Protein AF-A0A0D2BF36-F1 (afdb_monomer)

InterPro domains:
  IPR008672 Spindle assembly checkpoint component Mad1 [PF05557] (4-96)
  IPR008672 Spindle assembly checkpoint component Mad1 [PTHR23168] (3-141)

Structure (mmCIF, N/CA/C/O backbone):
data_AF-A0A0D2BF36-F1
#
_entry.id   AF-A0A0D2BF36-F1
#
loop_
_atom_site.group_PDB
_atom_site.id
_atom_site.type_symbol
_atom_site.label_atom_id
_atom_site.label_alt_id
_atom_site.label_comp_id
_atom_site.label_asym_id
_atom_site.label_entity_id
_atom_site.label_seq_id
_atom_site.pdbx_PDB_ins_code
_atom_site.Cartn_x
_atom_site.Cartn_y
_atom_site.Cartn_z
_atom_site.occupancy
_atom_site.B_iso_or_equiv
_atom_site.auth_seq_id
_atom_site.auth_comp_id
_atom_site.auth_asym_id
_atom_site.auth_atom_id
_atom_site.pdbx_PDB_model_num
ATOM 1 N N . MET A 1 1 ? -5.883 12.492 29.646 1.00 50.09 1 MET A N 1
ATOM 2 C CA . MET A 1 1 ? -6.387 13.210 30.842 1.00 50.09 1 MET A CA 1
ATOM 3 C C . MET A 1 1 ? -7.922 13.259 30.886 1.00 50.09 1 MET A C 1
ATOM 5 O O . MET A 1 1 ? -8.469 14.150 31.506 1.00 50.09 1 MET A O 1
ATOM 9 N N . THR A 1 2 ? -8.632 12.312 30.264 1.00 70.38 2 THR A N 1
ATOM 10 C CA . THR A 1 2 ? -10.109 12.291 30.208 1.00 70.38 2 THR A CA 1
ATOM 11 C C . THR A 1 2 ? -10.687 11.193 31.100 1.00 70.38 2 THR A C 1
ATOM 13 O O . THR A 1 2 ? -11.604 11.446 31.866 1.00 70.38 2 THR A O 1
ATOM 16 N N . THR A 1 3 ? -10.057 10.016 31.117 1.00 77.50 3 THR A N 1
ATOM 17 C CA . THR A 1 3 ? -10.445 8.860 31.948 1.00 77.50 3 THR A CA 1
ATOM 18 C C . THR A 1 3 ? -10.387 9.124 33.454 1.00 77.50 3 THR A C 1
ATOM 20 O O . THR A 1 3 ? -11.226 8.658 34.212 1.00 77.50 3 THR A O 1
ATOM 23 N N . LEU A 1 4 ? -9.400 9.895 33.916 1.00 83.25 4 LEU A N 1
ATOM 24 C CA . LEU A 1 4 ? -9.267 10.224 35.340 1.00 83.25 4 LEU A CA 1
ATOM 25 C C . LEU A 1 4 ? -10.364 11.199 35.803 1.00 83.25 4 LEU A C 1
ATOM 27 O O . LEU A 1 4 ? -10.751 11.202 36.967 1.00 83.25 4 LEU A O 1
ATOM 31 N N . GLN A 1 5 ? -10.845 12.042 34.890 1.00 79.19 5 GLN A N 1
ATOM 32 C CA . GLN A 1 5 ? -11.881 13.028 35.169 1.00 79.19 5 GLN A CA 1
ATOM 33 C C . GLN A 1 5 ? -13.258 12.354 35.211 1.00 79.19 5 GLN A C 1
ATOM 35 O O . GLN A 1 5 ? -13.992 12.552 36.175 1.00 79.19 5 GLN A O 1
ATOM 40 N N . THR A 1 6 ? -13.531 11.444 34.268 1.00 78.06 6 THR A N 1
ATOM 41 C CA . THR A 1 6 ? -14.755 10.625 34.259 1.00 78.06 6 THR A CA 1
ATOM 42 C C . THR A 1 6 ? -14.866 9.737 35.501 1.00 78.06 6 THR A C 1
ATOM 44 O O . THR A 1 6 ? -15.913 9.699 36.132 1.00 78.06 6 THR A O 1
ATOM 47 N N . LEU A 1 7 ? -13.770 9.103 35.941 1.00 80.25 7 LEU A N 1
ATOM 48 C CA . LEU A 1 7 ? -13.765 8.268 37.155 1.00 80.25 7 LEU A CA 1
ATOM 49 C C . LEU A 1 7 ? -14.008 9.061 38.451 1.00 80.25 7 LEU A C 1
ATOM 51 O O . LEU A 1 7 ? -14.540 8.522 39.422 1.00 80.25 7 LEU A O 1
ATOM 55 N N . LYS A 1 8 ? -13.592 10.334 38.504 1.00 82.69 8 LYS A N 1
ATOM 56 C CA . LYS A 1 8 ? -13.865 11.212 39.654 1.00 82.69 8 LYS A CA 1
ATOM 57 C C . LYS A 1 8 ? -15.331 11.638 39.698 1.00 82.69 8 LYS A C 1
ATOM 59 O O . LYS A 1 8 ? -15.906 11.664 40.781 1.00 82.69 8 LYS A O 1
ATOM 64 N N . GLU A 1 9 ? -15.922 11.934 38.543 1.00 79.25 9 GLU A N 1
ATOM 65 C CA . GLU A 1 9 ? -17.347 12.263 38.418 1.00 79.25 9 GLU A CA 1
ATOM 66 C C . GLU A 1 9 ? -18.241 11.062 38.759 1.00 79.25 9 GLU A C 1
ATOM 68 O O . GLU A 1 9 ? -19.204 11.206 39.509 1.00 79.25 9 GLU A O 1
ATOM 73 N N . GLU A 1 10 ? -17.883 9.860 38.300 1.00 75.44 10 GLU A N 1
ATOM 74 C CA . GLU A 1 10 ? -18.601 8.624 38.636 1.00 75.44 10 GLU A CA 1
ATOM 75 C C . GLU A 1 10 ? -18.530 8.299 40.133 1.00 75.44 10 GLU A C 1
ATOM 77 O O . GLU A 1 10 ? -19.558 8.018 40.746 1.00 75.44 10 GLU A O 1
ATOM 82 N N . ASN A 1 11 ? -17.349 8.403 40.758 1.00 82.38 11 ASN A N 1
ATOM 83 C CA . ASN A 1 11 ? -17.215 8.218 42.208 1.00 82.38 11 ASN A CA 1
ATOM 84 C C . ASN A 1 11 ? -18.041 9.236 43.005 1.00 82.38 11 ASN A C 1
ATOM 86 O O . ASN A 1 11 ? -18.634 8.873 44.018 1.00 82.38 11 ASN A O 1
ATOM 90 N N . ALA A 1 12 ? -18.104 10.492 42.554 1.00 78.00 12 ALA A N 1
ATOM 91 C CA . ALA A 1 12 ? -18.938 11.507 43.190 1.00 78.00 12 ALA A CA 1
ATOM 92 C C . ALA A 1 12 ? -20.434 11.151 43.094 1.00 78.00 12 ALA A C 1
ATOM 94 O O . ALA A 1 12 ? -21.151 11.262 44.086 1.00 78.00 12 ALA A O 1
ATOM 95 N N . GLY A 1 13 ? -20.890 10.652 41.938 1.00 72.00 13 GLY A N 1
ATOM 96 C CA . GLY A 1 13 ? -22.268 10.184 41.753 1.00 72.00 13 GLY A CA 1
ATOM 97 C C . GLY A 1 13 ? -22.619 8.944 42.586 1.00 72.00 13 GLY A C 1
ATOM 98 O O . GLY A 1 13 ? -23.713 8.875 43.141 1.00 72.00 13 GLY A O 1
ATOM 99 N N . LEU A 1 14 ? -21.694 7.986 42.724 1.00 76.25 14 LEU A N 1
ATOM 100 C CA . LEU A 1 14 ? -21.884 6.786 43.555 1.00 76.25 14 LEU A CA 1
ATOM 101 C C . LEU A 1 14 ? -21.909 7.110 45.057 1.00 76.25 14 LEU A C 1
ATOM 103 O O . LEU A 1 14 ? -22.683 6.515 45.804 1.00 76.25 14 LEU A O 1
ATOM 107 N N . LEU A 1 15 ? -21.090 8.065 45.509 1.00 77.88 15 LEU A N 1
ATOM 108 C CA . LEU A 1 15 ? -21.105 8.524 46.901 1.00 77.88 15 LEU A CA 1
ATOM 109 C C . LEU A 1 15 ? -22.409 9.252 47.250 1.00 77.88 15 LEU A C 1
ATOM 111 O O . LEU A 1 15 ? -22.945 9.018 48.330 1.00 77.88 15 LEU A O 1
ATOM 115 N N . ALA A 1 16 ? -22.951 10.061 46.334 1.00 72.19 16 ALA A N 1
ATOM 116 C CA . ALA A 1 16 ? -24.253 10.709 46.515 1.00 72.19 16 ALA A CA 1
ATOM 117 C C . ALA A 1 16 ? -25.399 9.686 46.664 1.00 72.19 16 ALA A C 1
ATOM 119 O O . ALA A 1 16 ? -26.268 9.861 47.512 1.00 72.19 16 ALA A O 1
ATOM 120 N N . GLN A 1 17 ? -25.353 8.563 45.930 1.00 68.25 17 GLN A N 1
ATOM 121 C CA . GLN A 1 17 ? -26.325 7.465 46.077 1.00 68.25 17 GLN A CA 1
ATOM 122 C C . GLN A 1 17 ? -26.259 6.772 47.446 1.00 68.25 17 GLN A C 1
ATOM 124 O O . GLN A 1 17 ? -27.294 6.407 47.992 1.00 68.25 17 GLN A O 1
ATOM 129 N N . LEU A 1 18 ? -25.059 6.563 48.001 1.00 72.69 18 LEU A N 1
ATOM 130 C CA . LEU A 1 18 ? -24.887 5.933 49.319 1.00 72.69 18 LEU A CA 1
ATOM 131 C C . LEU A 1 18 ? -25.325 6.839 50.476 1.00 72.69 18 LEU A C 1
ATOM 133 O O . LEU A 1 18 ? -25.673 6.340 51.544 1.00 72.69 18 LEU A O 1
ATOM 137 N N . LEU A 1 19 ? -25.267 8.155 50.266 1.00 77.38 19 LEU A N 1
ATOM 138 C CA . LEU A 1 19 ? -25.631 9.174 51.249 1.00 77.38 19 LEU A CA 1
ATOM 139 C C . LEU A 1 19 ? -27.110 9.592 51.164 1.00 77.38 19 LEU A C 1
ATOM 141 O O . LEU A 1 19 ? -27.537 10.401 51.982 1.00 77.38 19 LEU A O 1
ATOM 145 N N . ASP A 1 20 ? -27.878 9.041 50.212 1.00 61.66 20 ASP A N 1
ATOM 146 C CA . ASP A 1 20 ? -29.300 9.340 49.940 1.00 61.66 20 ASP A CA 1
ATOM 147 C C . ASP A 1 20 ? -29.595 10.837 49.675 1.00 61.66 20 ASP A C 1
ATOM 149 O O . ASP A 1 20 ? -30.748 11.272 49.628 1.00 61.66 20 ASP A O 1
ATOM 153 N N . GLU A 1 21 ? -28.547 11.642 49.460 1.00 61.38 21 GLU A N 1
ATOM 154 C CA . GLU A 1 21 ? -28.660 13.040 49.064 1.00 61.38 21 GLU A CA 1
ATOM 155 C C . GLU A 1 21 ? -28.866 13.123 47.548 1.00 61.38 21 GLU A C 1
ATOM 157 O O . GLU A 1 21 ? -27.968 12.886 46.742 1.00 61.38 21 GLU A O 1
ATOM 162 N N . ASP A 1 22 ? -30.087 13.499 47.177 1.00 58.31 22 ASP A N 1
ATOM 163 C CA . ASP A 1 22 ? -30.456 14.006 45.857 1.00 58.31 22 ASP A CA 1
ATOM 164 C C . ASP A 1 22 ? -30.272 13.012 44.687 1.00 58.31 22 ASP A C 1
ATOM 166 O O . ASP A 1 22 ? -29.538 13.222 43.715 1.00 58.31 22 ASP A O 1
ATOM 170 N N . LEU A 1 23 ? -31.074 11.940 44.716 1.00 57.84 23 LEU A N 1
ATOM 171 C CA . LEU A 1 23 ? -31.290 11.004 43.595 1.00 57.84 23 LEU A CA 1
ATOM 172 C C . LEU A 1 23 ? -31.730 11.692 42.282 1.00 57.84 23 LEU A C 1
ATOM 174 O O . LEU A 1 23 ? -31.717 11.068 41.220 1.00 57.84 23 LEU A O 1
ATOM 178 N N . HIS A 1 24 ? -32.111 12.971 42.333 1.00 57.00 24 HIS A N 1
ATOM 179 C CA . HIS A 1 24 ? -32.565 13.765 41.193 1.00 57.00 24 HIS A CA 1
ATOM 180 C C . HIS A 1 24 ? -31.434 14.226 40.253 1.00 57.00 24 HIS A C 1
ATOM 182 O O . HIS A 1 24 ? -31.712 14.562 39.100 1.00 57.00 24 HIS A O 1
ATOM 188 N N . GLY A 1 25 ? -30.170 14.221 40.700 1.00 58.12 25 GLY A N 1
ATOM 189 C CA . GLY A 1 25 ? -29.015 14.671 39.905 1.00 58.12 25 GLY A CA 1
ATOM 190 C C . GLY A 1 25 ? -28.239 13.565 39.177 1.00 58.12 25 GLY A C 1
ATOM 191 O O . GLY A 1 25 ? -27.409 13.859 38.311 1.00 58.12 25 GLY A O 1
ATOM 192 N N . VAL A 1 26 ? -28.489 12.293 39.501 1.00 60.75 26 VAL A N 1
ATOM 193 C CA . VAL A 1 26 ? -27.690 11.167 38.999 1.00 60.75 26 VAL A CA 1
ATOM 194 C C . VAL A 1 26 ? -28.303 10.592 37.719 1.00 60.75 26 VAL A C 1
ATOM 196 O O . VAL A 1 26 ? -29.454 10.165 37.685 1.00 60.75 26 VAL A O 1
ATOM 199 N N . LYS A 1 27 ? -27.529 10.586 36.626 1.00 64.69 27 LYS A N 1
ATOM 200 C CA . LYS A 1 27 ? -27.957 10.033 35.333 1.00 64.69 27 LYS A CA 1
ATOM 201 C C . LYS A 1 27 ? -27.840 8.511 35.361 1.00 64.69 27 LYS A C 1
ATOM 203 O O . LYS A 1 27 ? -26.737 7.975 35.325 1.00 64.69 27 LYS A O 1
ATOM 208 N N . PHE A 1 28 ? -28.976 7.824 35.386 1.00 65.44 28 PHE A N 1
ATOM 209 C CA . PHE A 1 28 ? -29.025 6.366 35.340 1.00 65.44 28 PHE A CA 1
ATOM 210 C C . PHE A 1 28 ? -29.188 5.867 33.905 1.00 65.44 28 PHE A C 1
ATOM 212 O O . PHE A 1 28 ? -30.080 6.305 33.178 1.00 65.44 28 PHE A O 1
ATOM 219 N N . ALA A 1 29 ? -28.347 4.913 33.516 1.00 66.88 29 ALA A N 1
ATOM 220 C CA . ALA A 1 29 ? -28.571 4.091 32.337 1.00 66.88 29 ALA A CA 1
ATOM 221 C C . ALA A 1 29 ? -29.155 2.743 32.794 1.00 66.88 29 ALA A C 1
ATOM 223 O O . ALA A 1 29 ? -28.591 2.118 33.696 1.00 66.88 29 ALA A O 1
ATOM 224 N N . PRO A 1 30 ? -30.268 2.267 32.209 1.00 75.81 30 PRO A N 1
ATOM 225 C CA . PRO A 1 30 ? -30.787 0.938 32.509 1.00 75.81 30 PRO A CA 1
ATOM 226 C C . PRO A 1 30 ? -29.731 -0.138 32.229 1.00 75.81 30 PRO A C 1
ATOM 228 O O . PRO A 1 30 ? -29.088 -0.113 31.179 1.00 75.81 30 PRO A O 1
ATOM 231 N N . VAL A 1 31 ? -29.587 -1.118 33.125 1.00 75.00 31 VAL A N 1
ATOM 232 C CA . VAL A 1 31 ? -28.594 -2.206 32.992 1.00 75.00 31 VAL A CA 1
ATOM 233 C C . VAL A 1 31 ? -28.731 -2.937 31.651 1.00 75.00 31 VAL A C 1
ATOM 235 O O . VAL A 1 31 ? -27.731 -3.239 31.008 1.00 75.00 31 VAL A O 1
ATOM 238 N N . SER A 1 32 ? -29.962 -3.103 31.158 1.00 71.88 32 SER A N 1
ATOM 239 C CA . SER A 1 32 ? -30.241 -3.682 29.839 1.00 71.88 32 SER A CA 1
ATOM 240 C C . SER A 1 32 ? -29.615 -2.902 28.679 1.00 71.88 32 SER A C 1
ATOM 242 O O . SER A 1 32 ? -29.141 -3.512 27.726 1.00 71.88 32 SER A O 1
ATOM 244 N N . THR A 1 33 ? -29.570 -1.568 28.754 1.00 77.19 33 THR A N 1
ATOM 245 C CA . THR A 1 33 ? -28.926 -0.735 27.724 1.00 77.19 33 THR A CA 1
ATOM 246 C C . THR A 1 33 ? -27.409 -0.860 27.775 1.00 77.19 33 THR A C 1
ATOM 248 O O . THR A 1 33 ? -26.766 -0.930 26.734 1.00 77.19 33 THR A O 1
ATOM 251 N N . VAL A 1 34 ? -26.832 -0.968 28.974 1.00 82.88 34 VAL A N 1
ATOM 252 C CA . VAL A 1 34 ? -25.389 -1.168 29.153 1.00 82.88 34 VAL A CA 1
ATOM 253 C C . VAL A 1 34 ? -24.963 -2.545 28.641 1.00 82.88 34 VAL A C 1
ATOM 255 O O . VAL A 1 34 ? -23.936 -2.664 27.978 1.00 82.88 34 VAL A O 1
ATOM 258 N N . ASP A 1 35 ? -25.751 -3.582 28.908 1.00 79.25 35 ASP A N 1
ATOM 259 C CA . ASP A 1 35 ? -25.448 -4.937 28.450 1.00 79.25 35 ASP A CA 1
ATOM 260 C C . ASP A 1 35 ? -25.654 -5.105 26.940 1.00 79.25 35 ASP A C 1
ATOM 262 O O . ASP A 1 35 ? -24.833 -5.760 26.296 1.00 79.25 35 ASP A O 1
ATOM 266 N N . ALA A 1 36 ? -26.660 -4.445 26.354 1.00 80.88 36 ALA A N 1
ATOM 267 C CA . ALA A 1 36 ? -26.815 -4.357 24.901 1.00 80.88 36 ALA A CA 1
ATOM 268 C C . ALA A 1 36 ? -25.601 -3.674 24.247 1.00 80.88 36 ALA A C 1
ATOM 270 O O . ALA A 1 36 ? -25.009 -4.225 23.326 1.00 80.88 36 ALA A O 1
ATOM 271 N N . LEU A 1 37 ? -25.145 -2.540 24.792 1.00 85.94 37 LEU A N 1
ATOM 272 C CA . LEU A 1 37 ? -23.959 -1.838 24.287 1.00 85.94 37 LEU A CA 1
ATOM 273 C C . LEU A 1 37 ? -22.678 -2.676 24.408 1.00 85.94 37 LEU A C 1
ATOM 275 O O . LEU A 1 37 ? -21.832 -2.643 23.518 1.00 85.94 37 LEU A O 1
ATOM 279 N N . LYS A 1 38 ? -22.514 -3.450 25.487 1.00 87.19 38 LYS A N 1
ATOM 280 C CA . LYS A 1 38 ? -21.382 -4.383 25.628 1.00 87.19 38 LYS A CA 1
ATOM 281 C C . LYS A 1 38 ? -21.427 -5.508 24.593 1.00 87.19 38 LYS A C 1
ATOM 283 O O . LYS A 1 38 ? -20.367 -5.955 24.158 1.00 87.19 38 LYS A O 1
ATOM 288 N N . LEU A 1 39 ? -22.619 -5.995 24.244 1.00 89.31 39 LEU A N 1
ATOM 289 C CA . LEU A 1 39 ? -22.794 -6.997 23.194 1.00 89.31 39 LEU A CA 1
ATOM 290 C C . LEU A 1 39 ? -22.421 -6.404 21.830 1.00 89.31 39 LEU A C 1
ATOM 292 O O . LEU A 1 39 ? -21.584 -6.972 21.135 1.00 89.31 39 LEU A O 1
ATOM 296 N N . ASP A 1 40 ? -22.939 -5.213 21.522 1.00 89.06 40 ASP A N 1
ATOM 297 C CA . ASP A 1 40 ? -22.631 -4.493 20.286 1.00 89.06 40 ASP A CA 1
ATOM 298 C C . ASP A 1 40 ? -21.127 -4.223 20.153 1.00 89.06 40 ASP A C 1
ATOM 300 O O . ASP A 1 40 ? -20.555 -4.398 19.079 1.00 89.06 40 ASP A O 1
ATOM 304 N N . LEU A 1 41 ? -20.447 -3.849 21.245 1.00 90.75 41 LEU A N 1
ATOM 305 C CA . LEU A 1 41 ? -18.993 -3.666 21.242 1.00 90.75 41 LEU A CA 1
ATOM 306 C C . LEU A 1 41 ? -18.250 -4.958 20.891 1.00 90.75 41 LEU A C 1
ATOM 308 O O . LEU A 1 41 ? -17.348 -4.923 20.056 1.00 90.75 41 LEU A O 1
ATOM 312 N N . LYS A 1 42 ? -18.646 -6.098 21.466 1.00 91.50 42 LYS A N 1
ATOM 313 C CA . LYS A 1 42 ? -18.042 -7.401 21.143 1.00 91.50 42 LYS A CA 1
ATOM 314 C C . LYS A 1 42 ? -18.286 -7.804 19.689 1.00 91.50 42 LYS A C 1
ATOM 316 O O . LYS A 1 42 ? -17.377 -8.316 19.035 1.00 91.50 42 LYS A O 1
ATOM 321 N N . ASP A 1 43 ? -19.480 -7.544 19.167 1.00 91.00 43 ASP A N 1
ATOM 322 C CA . ASP A 1 43 ? -19.804 -7.812 17.765 1.00 91.00 43 ASP A CA 1
ATOM 323 C C . ASP A 1 43 ? -18.972 -6.925 16.830 1.00 91.00 43 ASP A C 1
ATOM 325 O O . ASP A 1 43 ? -18.422 -7.403 15.833 1.00 91.00 43 ASP A O 1
ATOM 329 N N . MET A 1 44 ? -18.796 -5.648 17.179 1.00 91.06 44 MET A N 1
ATOM 330 C CA . MET A 1 44 ? -17.930 -4.734 16.432 1.00 91.06 44 MET A CA 1
ATOM 331 C C . MET A 1 44 ? -16.464 -5.174 16.473 1.00 91.06 44 MET A C 1
ATOM 333 O O . MET A 1 44 ? -15.808 -5.172 15.431 1.00 91.06 44 MET A O 1
ATOM 337 N N . GLU A 1 45 ? -15.953 -5.607 17.627 1.00 91.69 45 GLU A N 1
ATOM 338 C CA . GLU A 1 45 ? -14.601 -6.165 17.760 1.00 91.69 45 GLU A CA 1
ATOM 339 C C . GLU A 1 45 ? -14.407 -7.403 16.872 1.00 91.69 45 GLU A C 1
ATOM 341 O O . GLU A 1 45 ? -13.402 -7.514 16.164 1.00 91.69 45 GLU A O 1
ATOM 346 N N . MET A 1 46 ? -15.394 -8.303 16.830 1.00 91.19 46 MET A N 1
ATOM 347 C CA . MET A 1 46 ? -15.363 -9.485 15.967 1.00 91.19 46 MET A CA 1
ATOM 348 C C . MET A 1 46 ? -15.345 -9.111 14.477 1.00 91.19 46 MET A C 1
ATOM 350 O O . MET A 1 46 ? -14.550 -9.662 13.709 1.00 91.19 46 MET A O 1
ATOM 354 N N . ILE A 1 47 ? -16.168 -8.142 14.063 1.00 91.31 47 ILE A N 1
ATOM 355 C CA . ILE A 1 47 ? -16.198 -7.643 12.679 1.00 91.31 47 ILE A CA 1
ATOM 356 C C . ILE A 1 47 ? -14.863 -6.987 12.306 1.00 91.31 47 ILE A C 1
ATOM 358 O O . ILE A 1 47 ? -14.374 -7.166 11.185 1.00 91.31 47 ILE A O 1
ATOM 362 N N . VAL A 1 48 ? -14.255 -6.225 13.220 1.00 91.31 48 VAL A N 1
ATOM 363 C CA . VAL A 1 48 ? -12.933 -5.620 13.004 1.00 91.31 48 VAL A CA 1
ATOM 364 C C . VAL A 1 48 ? -11.879 -6.709 12.815 1.00 91.31 48 VAL A C 1
ATOM 366 O O . VAL A 1 48 ? -11.165 -6.681 11.811 1.00 91.31 48 VAL A O 1
ATOM 369 N N . ALA A 1 49 ? -11.845 -7.718 13.687 1.00 90.62 49 ALA A N 1
ATOM 370 C CA . ALA A 1 49 ? -10.906 -8.832 13.578 1.00 90.62 49 ALA A CA 1
ATOM 371 C C . ALA A 1 49 ? -11.066 -9.611 12.257 1.00 90.62 49 ALA A C 1
ATOM 373 O O . ALA A 1 49 ? -10.079 -9.990 11.615 1.00 90.62 49 ALA A O 1
ATOM 374 N N . GLU A 1 50 ? -12.303 -9.823 11.794 1.00 89.00 50 GLU A N 1
ATOM 375 C CA . GLU A 1 50 ? -12.565 -10.455 10.499 1.00 89.00 50 GLU A CA 1
ATOM 376 C C . GLU A 1 50 ? -12.047 -9.599 9.331 1.00 89.00 50 GLU A C 1
ATOM 378 O O . GLU A 1 50 ? -11.364 -10.106 8.427 1.00 89.00 50 GLU A O 1
ATOM 383 N N . LYS A 1 51 ? -12.330 -8.291 9.355 1.00 89.19 51 LYS A N 1
ATOM 384 C CA . LYS A 1 51 ? -11.870 -7.350 8.325 1.00 89.19 51 LYS A CA 1
ATOM 385 C C . LYS A 1 51 ? -10.349 -7.274 8.272 1.00 89.19 51 LYS A C 1
ATOM 387 O O . LYS A 1 51 ? -9.788 -7.321 7.176 1.00 89.19 51 LYS A O 1
ATOM 392 N N . GLU A 1 52 ? -9.675 -7.228 9.415 1.00 87.25 52 GLU A N 1
ATOM 393 C CA . GLU A 1 52 ? -8.213 -7.247 9.492 1.00 87.25 52 GLU A CA 1
ATOM 394 C C . GLU A 1 52 ? -7.628 -8.551 8.945 1.00 87.25 52 GLU A C 1
ATOM 396 O O . GLU A 1 52 ? -6.689 -8.528 8.143 1.00 87.25 52 GLU A O 1
ATOM 401 N N . LYS A 1 53 ? -8.226 -9.699 9.282 1.00 89.50 53 LYS A N 1
ATOM 402 C CA . LYS A 1 53 ? -7.813 -11.003 8.747 1.00 89.50 53 LYS A CA 1
ATOM 403 C C . LYS A 1 53 ? -7.938 -11.060 7.225 1.00 89.50 53 LYS A C 1
ATOM 405 O O . LYS A 1 53 ? -7.024 -11.541 6.548 1.00 89.50 53 LYS A O 1
ATOM 410 N N . ARG A 1 54 ? -9.048 -10.564 6.667 1.00 82.56 54 ARG A N 1
ATOM 411 C CA . ARG A 1 54 ? -9.246 -10.478 5.212 1.00 82.56 54 ARG A CA 1
ATOM 412 C C . ARG A 1 54 ? -8.243 -9.521 4.570 1.00 82.56 54 ARG A C 1
ATOM 414 O O . ARG A 1 54 ? -7.681 -9.853 3.528 1.00 82.56 54 ARG A O 1
ATOM 421 N N . MET A 1 55 ? -7.993 -8.377 5.199 1.00 82.19 55 MET A N 1
ATOM 422 C CA . MET A 1 55 ? -7.034 -7.380 4.728 1.00 82.19 55 MET A CA 1
ATOM 423 C C . MET A 1 55 ? -5.611 -7.946 4.684 1.00 82.19 55 MET A C 1
ATOM 425 O O . MET A 1 55 ? -4.926 -7.788 3.675 1.00 82.19 55 MET A O 1
ATOM 429 N N . ARG A 1 56 ? -5.181 -8.673 5.723 1.00 81.12 56 ARG A N 1
ATOM 430 C CA . ARG A 1 56 ? -3.868 -9.333 5.758 1.00 81.12 56 ARG A CA 1
ATOM 431 C C . ARG A 1 56 ? -3.700 -10.339 4.622 1.00 81.12 56 ARG A C 1
ATOM 433 O O . ARG A 1 56 ? -2.726 -10.261 3.883 1.00 81.12 56 ARG A O 1
ATOM 440 N N . ARG A 1 57 ? -4.682 -11.221 4.424 1.00 85.06 57 ARG A N 1
ATOM 441 C CA . ARG A 1 57 ? -4.655 -12.208 3.330 1.00 85.06 57 ARG A CA 1
ATOM 442 C C . ARG A 1 57 ? -4.602 -11.549 1.958 1.00 85.06 57 ARG A C 1
ATOM 444 O O . ARG A 1 57 ? -3.866 -11.994 1.087 1.00 85.06 57 ARG A O 1
ATOM 451 N N . GLN A 1 58 ? -5.379 -10.485 1.753 1.00 80.88 58 GLN A N 1
ATOM 452 C CA . GLN A 1 58 ? -5.322 -9.738 0.500 1.00 80.88 58 GLN A CA 1
ATOM 453 C C . GLN A 1 58 ? -3.926 -9.158 0.277 1.00 80.88 58 GLN A C 1
ATOM 455 O O . GLN A 1 58 ? -3.392 -9.322 -0.813 1.00 80.88 58 GLN A O 1
ATOM 460 N N . ARG A 1 59 ? -3.306 -8.555 1.297 1.00 80.06 59 ARG A N 1
ATOM 461 C CA . ARG A 1 59 ? -1.931 -8.042 1.194 1.00 80.06 59 ARG A CA 1
ATOM 462 C C . ARG A 1 59 ? -0.936 -9.132 0.810 1.00 80.06 59 ARG A C 1
ATOM 464 O O . ARG A 1 59 ? -0.158 -8.919 -0.107 1.00 80.06 59 ARG A O 1
ATOM 471 N N . GLU A 1 60 ? -0.999 -10.298 1.448 1.00 80.69 60 GLU A N 1
ATOM 472 C CA . GLU A 1 60 ? -0.127 -11.438 1.125 1.00 80.69 60 GLU A CA 1
ATOM 473 C C . GLU A 1 60 ? -0.274 -11.862 -0.347 1.00 80.69 60 GLU A C 1
ATOM 475 O O . GLU A 1 60 ? 0.719 -11.937 -1.070 1.00 80.69 60 GLU A O 1
ATOM 480 N N . ILE A 1 61 ? -1.513 -12.030 -0.826 1.00 83.31 61 ILE A N 1
ATOM 481 C CA . ILE A 1 61 ? -1.798 -12.385 -2.227 1.00 83.31 61 ILE A CA 1
ATOM 482 C C . ILE A 1 61 ? -1.287 -11.305 -3.188 1.00 83.31 61 ILE A C 1
ATOM 484 O O . ILE A 1 61 ? -0.725 -11.619 -4.236 1.00 83.31 61 ILE A O 1
ATOM 488 N N . TRP A 1 62 ? -1.489 -10.029 -2.859 1.00 75.00 62 TRP A N 1
ATOM 489 C CA . TRP A 1 62 ? -1.040 -8.920 -3.698 1.00 75.00 62 TRP A CA 1
ATOM 490 C C . TRP A 1 62 ? 0.484 -8.829 -3.762 1.00 75.00 62 TRP A C 1
ATOM 492 O O . TRP A 1 62 ? 1.017 -8.618 -4.847 1.00 75.00 62 TRP A O 1
ATOM 5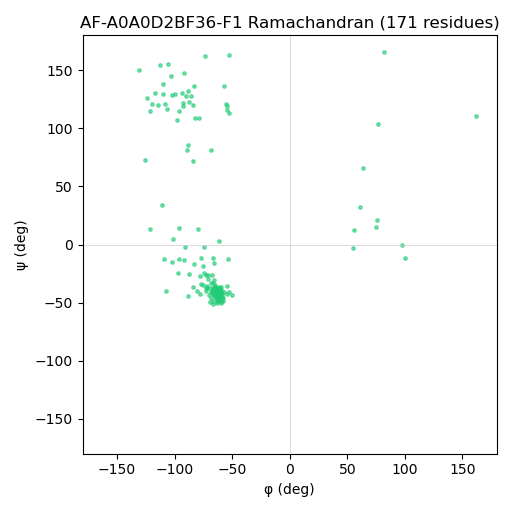02 N N . THR A 1 63 ? 1.185 -9.042 -2.650 1.00 75.75 63 THR A N 1
ATOM 503 C CA . THR A 1 63 ? 2.652 -9.074 -2.620 1.00 75.75 63 THR A CA 1
ATOM 504 C C . THR A 1 63 ? 3.201 -10.226 -3.460 1.00 75.75 63 THR A C 1
ATOM 506 O O . THR A 1 63 ? 4.126 -10.013 -4.242 1.00 75.75 63 THR A O 1
ATOM 509 N N . GLN A 1 64 ? 2.595 -11.414 -3.376 1.00 78.19 64 GLN A N 1
ATOM 510 C CA . GLN A 1 64 ? 2.977 -12.558 -4.208 1.00 78.19 64 GLN A CA 1
ATOM 511 C C . GLN A 1 64 ? 2.751 -12.274 -5.702 1.00 78.19 64 GLN A C 1
ATOM 513 O O . GLN A 1 64 ? 3.663 -12.431 -6.508 1.00 78.19 64 GLN A O 1
ATOM 518 N N . LYS A 1 65 ? 1.574 -11.754 -6.074 1.00 81.81 65 LYS A N 1
ATOM 519 C CA . LYS A 1 65 ? 1.272 -11.398 -7.472 1.00 81.81 65 LYS A CA 1
ATOM 520 C C . LYS A 1 65 ? 2.147 -10.267 -8.008 1.00 81.81 65 LYS A C 1
ATOM 522 O O . LYS A 1 65 ? 2.488 -10.255 -9.186 1.00 81.81 65 LYS A O 1
ATOM 527 N N . ALA A 1 66 ? 2.505 -9.299 -7.166 1.00 74.25 66 ALA A N 1
ATOM 528 C CA . ALA A 1 66 ? 3.415 -8.226 -7.546 1.00 74.25 66 ALA A CA 1
ATOM 529 C C . ALA A 1 66 ? 4.841 -8.747 -7.774 1.00 74.25 66 ALA A C 1
ATOM 531 O O . ALA A 1 66 ? 5.534 -8.230 -8.648 1.00 74.25 66 ALA A O 1
ATOM 532 N N . ALA A 1 67 ? 5.279 -9.769 -7.029 1.00 75.69 67 ALA A N 1
ATOM 533 C CA . ALA A 1 67 ? 6.548 -10.445 -7.288 1.00 75.69 67 ALA A CA 1
ATOM 534 C C . ALA A 1 67 ? 6.535 -11.136 -8.660 1.00 75.69 67 ALA A C 1
ATOM 536 O O . ALA A 1 67 ? 7.381 -10.817 -9.487 1.00 75.69 67 ALA A O 1
ATOM 537 N N . GLU A 1 68 ? 5.505 -11.934 -8.954 1.00 78.12 68 GLU A N 1
ATOM 538 C CA . GLU A 1 68 ? 5.339 -12.574 -10.270 1.00 78.12 68 GLU A CA 1
ATOM 539 C C . GLU A 1 68 ? 5.309 -11.545 -11.413 1.00 78.12 68 GLU A C 1
ATOM 541 O O . GLU A 1 68 ? 5.932 -11.728 -12.455 1.00 78.12 68 GLU A O 1
ATOM 546 N N . PHE A 1 69 ? 4.626 -10.413 -11.217 1.00 79.31 69 PHE A N 1
ATOM 547 C CA . PHE A 1 69 ? 4.584 -9.345 -12.215 1.00 79.31 69 PHE A CA 1
ATOM 548 C C . PHE A 1 69 ? 5.956 -8.697 -12.452 1.00 79.31 69 PHE A C 1
ATOM 550 O O . PHE A 1 69 ? 6.280 -8.362 -13.593 1.00 79.31 69 PHE A O 1
ATOM 557 N N . ARG A 1 70 ? 6.776 -8.533 -11.404 1.00 78.12 70 ARG A N 1
ATOM 558 C CA . ARG A 1 70 ? 8.154 -8.036 -11.552 1.00 78.12 70 ARG A CA 1
ATOM 559 C C . ARG A 1 70 ? 9.004 -8.998 -12.375 1.00 78.12 70 ARG A C 1
ATOM 561 O O . ARG A 1 70 ? 9.707 -8.534 -13.269 1.00 78.12 70 ARG A O 1
ATOM 568 N N . ASP A 1 71 ? 8.880 -10.299 -12.134 1.00 77.94 71 ASP A N 1
ATOM 569 C CA . ASP A 1 71 ? 9.635 -11.322 -12.864 1.00 77.94 71 ASP A CA 1
ATOM 570 C C . ASP A 1 71 ? 9.219 -11.380 -14.342 1.00 77.94 71 ASP A C 1
ATOM 572 O O . ASP A 1 71 ? 10.061 -11.484 -15.235 1.00 77.94 71 ASP A O 1
ATOM 576 N N . VAL A 1 72 ? 7.925 -11.205 -14.629 1.00 81.62 72 VAL A N 1
ATOM 577 C CA . VAL A 1 72 ? 7.418 -11.119 -16.007 1.00 81.62 72 VAL A CA 1
ATOM 578 C C . VAL A 1 72 ? 7.930 -9.866 -16.720 1.00 81.62 72 VAL A C 1
ATOM 580 O O . VAL A 1 72 ? 8.345 -9.960 -17.873 1.00 81.62 72 VAL A O 1
ATOM 583 N N . ILE A 1 73 ? 7.943 -8.694 -16.073 1.00 79.56 73 ILE A N 1
ATOM 584 C CA . ILE A 1 73 ? 8.512 -7.476 -16.683 1.00 79.56 73 ILE A CA 1
ATOM 585 C C . ILE A 1 73 ? 10.003 -7.671 -16.964 1.00 79.56 73 ILE A C 1
ATOM 587 O O . ILE A 1 73 ? 10.463 -7.329 -18.054 1.00 79.56 73 ILE A O 1
ATOM 591 N N . ALA A 1 74 ? 10.741 -8.247 -16.017 1.00 79.38 74 ALA A N 1
ATOM 592 C CA . ALA A 1 74 ? 12.154 -8.544 -16.192 1.00 79.38 74 ALA A CA 1
ATOM 593 C C . ALA A 1 74 ? 12.381 -9.471 -17.398 1.00 79.38 74 ALA A C 1
ATOM 595 O O . ALA A 1 74 ? 13.213 -9.174 -18.249 1.00 79.38 74 ALA A O 1
ATOM 596 N N . SER A 1 75 ? 11.581 -10.532 -17.540 1.00 78.56 75 SER A N 1
ATOM 597 C CA . SER A 1 75 ? 11.716 -11.487 -18.645 1.00 78.56 75 SER A CA 1
ATOM 598 C C . SER A 1 75 ? 11.250 -10.955 -20.005 1.00 78.56 75 SER A C 1
ATOM 600 O O . SER A 1 75 ? 11.841 -11.318 -21.018 1.00 78.56 75 SER A O 1
ATOM 602 N N . VAL A 1 76 ? 10.178 -10.158 -20.058 1.00 81.25 76 VAL A N 1
ATOM 603 C CA . VAL A 1 76 ? 9.572 -9.705 -21.325 1.00 81.25 76 VAL A CA 1
ATOM 604 C C . VAL A 1 76 ? 10.215 -8.419 -21.827 1.00 81.25 76 VAL A C 1
ATOM 606 O O . VAL A 1 76 ? 10.466 -8.272 -23.020 1.00 81.25 76 VAL A O 1
ATOM 609 N N . LEU A 1 77 ? 10.432 -7.462 -20.925 1.00 77.88 77 LEU A N 1
ATOM 610 C CA . LEU A 1 77 ? 10.914 -6.124 -21.260 1.00 77.88 77 LEU A CA 1
ATOM 611 C C . LEU A 1 77 ? 12.404 -5.951 -20.956 1.00 77.88 77 LEU A C 1
ATOM 613 O O . LEU A 1 77 ? 12.991 -4.981 -21.424 1.00 77.88 77 LEU A O 1
ATOM 617 N N . GLY A 1 78 ? 13.017 -6.849 -20.177 1.00 78.25 78 GLY A N 1
ATOM 618 C CA . GLY A 1 78 ? 14.422 -6.720 -19.790 1.00 78.25 78 GLY A CA 1
ATOM 619 C C . GLY A 1 78 ? 14.682 -5.665 -18.722 1.00 78.25 78 GLY A C 1
ATOM 620 O O . GLY A 1 78 ? 15.823 -5.243 -18.556 1.00 78.25 78 GLY A O 1
ATOM 621 N N . TYR A 1 79 ? 13.645 -5.195 -18.022 1.00 80.06 79 TYR A N 1
ATOM 622 C CA . TYR A 1 79 ? 13.766 -4.153 -17.003 1.00 80.06 79 TYR A CA 1
ATOM 623 C C . TYR A 1 79 ? 13.365 -4.675 -15.623 1.00 80.06 79 TYR A C 1
ATOM 625 O O . TYR A 1 79 ? 12.281 -5.223 -15.436 1.00 80.06 79 TYR A O 1
ATOM 633 N N . LYS A 1 80 ? 14.211 -4.436 -14.623 1.00 81.19 80 LYS A N 1
ATOM 634 C CA . LYS A 1 80 ? 13.958 -4.758 -13.216 1.00 81.19 80 LYS A CA 1
ATOM 635 C C . LYS A 1 80 ? 13.346 -3.545 -12.522 1.00 81.19 80 LYS A C 1
ATOM 637 O O . LYS A 1 80 ? 13.966 -2.484 -12.463 1.00 81.19 80 LYS A O 1
ATOM 642 N N . VAL A 1 81 ? 12.127 -3.687 -11.999 1.00 81.25 81 VAL A N 1
ATOM 643 C CA . VAL A 1 81 ? 11.375 -2.590 -11.363 1.00 81.25 81 VAL A CA 1
ATOM 644 C C . VAL A 1 81 ? 11.311 -2.780 -9.849 1.00 81.25 81 VAL A C 1
ATOM 646 O O . VAL A 1 81 ? 10.743 -3.750 -9.352 1.00 81.25 81 VAL A O 1
ATOM 649 N N . ASN A 1 82 ? 11.833 -1.801 -9.114 1.00 82.06 82 ASN A N 1
ATOM 650 C CA . ASN A 1 82 ? 11.806 -1.714 -7.661 1.00 82.06 82 ASN A CA 1
ATOM 651 C C . ASN A 1 82 ? 10.961 -0.514 -7.222 1.00 82.06 82 ASN A C 1
ATOM 653 O O . ASN A 1 82 ? 11.269 0.631 -7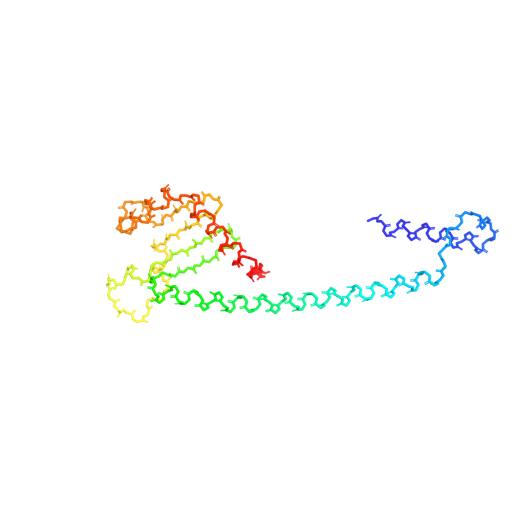.550 1.00 82.06 82 ASN A O 1
ATOM 657 N N . PHE A 1 83 ? 9.898 -0.764 -6.459 1.00 79.88 83 PHE A N 1
ATOM 658 C CA . PHE A 1 83 ? 9.059 0.289 -5.886 1.00 79.88 83 PHE A CA 1
ATOM 659 C C . PHE A 1 83 ? 9.634 0.737 -4.541 1.00 79.88 83 PHE A C 1
ATOM 661 O O . PHE A 1 83 ? 9.809 -0.073 -3.635 1.00 79.88 83 PHE A O 1
ATOM 668 N N . LEU A 1 84 ? 9.941 2.026 -4.416 1.00 80.44 84 LEU A N 1
ATOM 669 C CA . LEU A 1 84 ? 10.431 2.634 -3.187 1.00 80.44 84 LEU A CA 1
ATOM 670 C C . LEU A 1 84 ? 9.253 3.185 -2.362 1.00 80.44 84 LEU A C 1
ATOM 672 O O . LEU A 1 84 ? 8.282 3.697 -2.929 1.00 80.44 84 LEU A O 1
ATOM 676 N N . PRO A 1 85 ? 9.353 3.177 -1.020 1.00 69.19 85 PRO A N 1
ATOM 677 C CA . PRO A 1 85 ? 8.289 3.655 -0.129 1.00 69.19 85 PRO A CA 1
ATOM 678 C C . PRO A 1 85 ? 8.023 5.165 -0.239 1.00 69.19 85 PRO A C 1
ATOM 680 O O . PRO A 1 85 ? 6.976 5.647 0.173 1.00 69.19 85 PRO A O 1
ATOM 683 N N . ASN A 1 86 ? 8.943 5.926 -0.834 1.00 73.25 86 ASN A N 1
ATOM 684 C CA . ASN A 1 86 ? 8.813 7.366 -1.076 1.00 73.25 86 ASN A CA 1
ATOM 685 C C . ASN A 1 86 ? 7.949 7.717 -2.304 1.00 73.25 86 ASN A C 1
ATOM 687 O O . ASN A 1 86 ? 8.011 8.848 -2.785 1.00 73.25 86 ASN A O 1
ATOM 691 N N . GLY A 1 87 ? 7.204 6.753 -2.852 1.00 72.12 87 GLY A N 1
ATOM 692 C CA . GLY A 1 87 ? 6.370 6.967 -4.032 1.00 72.12 87 GLY A CA 1
ATOM 693 C C . GLY A 1 87 ? 7.158 7.034 -5.346 1.00 72.12 87 GLY A C 1
ATOM 694 O O . GLY A 1 87 ? 6.670 7.588 -6.334 1.00 72.12 87 GLY A O 1
ATOM 695 N N . LYS A 1 88 ? 8.382 6.491 -5.371 1.00 81.81 88 LYS A N 1
ATOM 696 C CA . LYS A 1 88 ? 9.229 6.420 -6.569 1.00 81.81 88 LYS A CA 1
ATOM 697 C C . LYS A 1 88 ? 9.407 4.979 -7.026 1.00 81.81 88 LYS A C 1
ATOM 699 O O . LYS A 1 88 ? 9.336 4.055 -6.225 1.00 81.81 88 LYS A O 1
ATOM 704 N N . ALA A 1 89 ? 9.682 4.784 -8.309 1.00 82.62 89 ALA A N 1
ATOM 705 C CA . ALA A 1 89 ? 10.046 3.481 -8.858 1.00 82.62 89 ALA A CA 1
ATOM 706 C C . ALA A 1 89 ? 11.448 3.552 -9.474 1.00 82.62 89 ALA A C 1
ATOM 708 O O . ALA A 1 89 ? 11.681 4.361 -10.371 1.00 82.62 89 ALA A O 1
ATOM 709 N N . LYS A 1 90 ? 12.377 2.726 -8.989 1.00 84.12 90 LYS A N 1
ATOM 710 C CA . LYS A 1 90 ? 13.691 2.496 -9.601 1.00 84.12 90 LYS A CA 1
ATOM 711 C C . LYS A 1 90 ? 13.537 1.413 -10.665 1.00 84.12 90 LYS A C 1
ATOM 713 O O . LYS A 1 90 ? 12.997 0.350 -10.389 1.00 84.12 90 LYS A O 1
ATOM 718 N N . VAL A 1 91 ? 13.996 1.692 -11.872 1.00 83.94 91 VAL A N 1
ATOM 719 C CA . VAL A 1 91 ? 13.983 0.781 -13.013 1.00 83.94 91 VAL A CA 1
ATOM 720 C C . VAL A 1 91 ? 15.425 0.606 -13.473 1.00 83.94 91 VAL A C 1
ATOM 722 O O . VAL A 1 91 ? 16.047 1.583 -13.886 1.00 83.94 91 VAL A O 1
ATOM 725 N N . SER A 1 92 ? 15.956 -0.609 -13.357 1.00 81.56 92 SER A N 1
ATOM 726 C CA . SER A 1 92 ? 17.280 -0.995 -13.870 1.00 81.56 92 SER A CA 1
ATOM 727 C C . SER A 1 92 ? 17.113 -1.801 -15.159 1.00 81.56 92 SER A C 1
ATOM 729 O O . SER A 1 92 ? 16.129 -2.530 -15.297 1.00 81.56 92 SER A O 1
ATOM 731 N N . SER A 1 93 ? 18.029 -1.650 -16.115 1.00 78.75 93 SER A N 1
ATOM 732 C CA . SER A 1 93 ? 18.062 -2.474 -17.332 1.00 78.75 93 SER A CA 1
ATOM 733 C C . SER A 1 93 ? 18.895 -3.725 -17.074 1.00 78.75 93 SER A C 1
ATOM 735 O O . SER A 1 93 ? 20.012 -3.618 -16.593 1.00 78.75 93 SER A O 1
ATOM 737 N N . MET A 1 94 ? 18.398 -4.903 -17.445 1.00 72.06 94 MET A N 1
ATOM 738 C CA . MET A 1 94 ? 19.127 -6.168 -17.283 1.00 72.06 94 MET A CA 1
ATOM 739 C C . MET A 1 94 ? 20.234 -6.390 -18.323 1.00 72.06 94 MET A C 1
ATOM 741 O O . MET A 1 94 ? 21.008 -7.342 -18.215 1.00 72.06 94 MET A O 1
ATOM 745 N N . TYR A 1 95 ? 20.272 -5.567 -19.369 1.00 67.38 95 TYR A N 1
ATOM 746 C CA . TYR A 1 95 ? 21.192 -5.736 -20.496 1.00 67.38 95 TYR A CA 1
ATOM 747 C C . TYR A 1 95 ? 22.287 -4.672 -20.539 1.00 67.38 95 TYR A C 1
ATOM 749 O O . TYR A 1 95 ? 23.261 -4.824 -21.275 1.00 67.38 95 TYR A O 1
ATOM 757 N N . HIS A 1 96 ? 22.145 -3.606 -19.756 1.00 61.44 96 HIS A N 1
ATOM 758 C CA . HIS A 1 96 ? 23.108 -2.518 -19.740 1.00 61.44 96 HIS A CA 1
ATOM 759 C C . HIS A 1 96 ? 24.259 -2.879 -18.788 1.00 61.44 96 HIS A C 1
ATOM 761 O O . HIS A 1 96 ? 24.013 -3.156 -17.622 1.00 61.44 96 HIS A O 1
ATOM 767 N N . GLY A 1 97 ? 25.493 -2.949 -19.303 1.00 58.41 97 GLY A N 1
ATOM 768 C CA . GLY A 1 97 ? 26.683 -3.391 -18.550 1.00 58.41 97 GLY A CA 1
ATOM 769 C C . GLY A 1 97 ? 27.120 -4.843 -18.797 1.00 58.41 97 GLY A C 1
ATOM 770 O O . GLY A 1 97 ? 28.249 -5.200 -18.496 1.00 58.41 97 GLY A O 1
ATOM 771 N N . ARG A 1 98 ? 26.310 -5.681 -19.463 1.00 54.19 98 ARG A N 1
ATOM 772 C CA . ARG A 1 98 ? 26.676 -7.092 -19.739 1.00 54.19 98 ARG A CA 1
ATOM 773 C C . ARG A 1 98 ? 27.734 -7.278 -20.843 1.00 54.19 98 ARG A C 1
ATOM 775 O O . ARG A 1 98 ? 28.150 -8.401 -21.122 1.00 54.19 98 ARG A O 1
ATOM 782 N N . THR A 1 99 ? 28.185 -6.188 -21.465 1.00 46.06 99 THR A N 1
ATOM 783 C CA . THR A 1 99 ? 29.378 -6.163 -22.322 1.00 46.06 99 THR A CA 1
ATOM 784 C C . THR A 1 99 ? 30.587 -5.847 -21.451 1.00 46.06 99 THR A C 1
ATOM 786 O O . THR A 1 99 ? 31.019 -4.703 -21.387 1.00 46.06 99 THR A O 1
ATOM 789 N N . GLN A 1 100 ? 31.104 -6.876 -20.780 1.00 45.09 100 GLN A N 1
ATOM 790 C CA . GLN A 1 100 ? 32.521 -7.250 -20.682 1.00 45.09 100 GLN A CA 1
ATOM 791 C C . GLN A 1 100 ? 32.708 -8.185 -19.480 1.00 45.09 100 GLN A C 1
ATOM 793 O O . GLN A 1 100 ? 32.649 -7.765 -18.337 1.00 45.09 100 GLN A O 1
ATOM 798 N N . ILE A 1 101 ? 33.007 -9.445 -19.810 1.00 40.25 101 ILE A N 1
ATOM 799 C CA . ILE A 1 101 ? 33.508 -10.511 -18.934 1.00 40.25 101 ILE A CA 1
ATOM 800 C C . ILE A 1 101 ? 32.441 -11.140 -18.024 1.00 40.25 101 ILE A C 1
ATOM 802 O O . ILE A 1 101 ? 32.013 -10.605 -17.011 1.00 40.25 101 ILE A O 1
ATOM 806 N N . ALA A 1 102 ? 32.023 -12.337 -18.433 1.00 42.31 102 ALA A N 1
ATOM 807 C CA . ALA A 1 102 ? 31.320 -13.287 -17.592 1.00 42.31 102 ALA A CA 1
ATOM 808 C C . ALA A 1 102 ? 32.288 -13.820 -16.523 1.00 42.31 102 ALA A C 1
ATOM 810 O O . ALA A 1 102 ? 32.860 -14.891 -16.698 1.00 42.31 102 ALA A O 1
ATOM 811 N N . ASP A 1 103 ? 32.480 -13.059 -15.449 1.00 42.59 103 ASP A N 1
ATOM 812 C CA . ASP A 1 103 ? 33.000 -13.593 -14.195 1.00 42.59 103 ASP A CA 1
ATOM 813 C C . ASP A 1 103 ? 31.785 -13.902 -13.312 1.00 42.59 103 ASP A C 1
ATOM 815 O O . ASP A 1 103 ? 31.019 -13.005 -12.948 1.00 42.59 103 ASP A O 1
ATOM 819 N N . GLU A 1 104 ? 31.585 -15.190 -13.023 1.00 52.25 104 GLU A N 1
ATOM 820 C CA . GLU A 1 104 ? 30.424 -15.774 -12.325 1.00 52.25 104 GLU A CA 1
ATOM 821 C C . GLU A 1 104 ? 30.216 -15.269 -10.875 1.00 52.25 104 GLU A C 1
ATOM 823 O O . GLU A 1 104 ? 29.258 -15.685 -10.233 1.00 52.25 104 GLU A O 1
ATOM 828 N N . ASP A 1 105 ? 31.037 -14.321 -10.402 1.00 48.66 105 ASP A N 1
ATOM 829 C CA . ASP A 1 105 ? 31.057 -13.782 -9.030 1.00 48.66 105 ASP A CA 1
ATOM 830 C C . ASP A 1 105 ? 30.819 -12.252 -8.940 1.00 48.66 105 ASP A C 1
ATOM 832 O O . ASP A 1 105 ? 31.067 -11.628 -7.905 1.00 48.66 105 ASP A O 1
ATOM 836 N N . SER A 1 106 ? 30.360 -11.591 -10.010 1.00 46.09 106 SER A N 1
ATOM 837 C CA . SER A 1 106 ? 30.041 -10.150 -9.974 1.00 46.09 106 SER A CA 1
ATOM 838 C C . SER A 1 106 ? 28.628 -9.893 -9.430 1.00 46.09 106 SER A C 1
ATOM 840 O O . SER A 1 106 ? 27.693 -9.517 -10.136 1.00 46.09 106 SER A O 1
ATOM 842 N N . ASP A 1 107 ? 28.492 -10.108 -8.123 1.00 47.09 107 ASP A N 1
ATOM 843 C CA . ASP A 1 107 ? 27.325 -9.751 -7.322 1.00 47.09 107 ASP A CA 1
ATOM 844 C C . ASP A 1 107 ? 26.992 -8.252 -7.442 1.00 47.09 107 ASP A C 1
ATOM 846 O O . ASP A 1 107 ? 27.795 -7.392 -7.081 1.00 47.09 107 ASP A O 1
ATOM 850 N N . GLU A 1 108 ? 25.771 -7.961 -7.902 1.00 51.28 108 GLU A N 1
ATOM 851 C CA . GLU A 1 108 ? 24.902 -6.819 -7.551 1.00 51.28 108 GLU A CA 1
ATOM 852 C C . GLU A 1 108 ? 25.421 -5.366 -7.684 1.00 51.28 108 GLU A C 1
ATOM 854 O O . GLU A 1 108 ? 24.640 -4.439 -7.468 1.00 51.28 108 GLU A O 1
ATOM 859 N N . LYS A 1 109 ? 26.681 -5.114 -8.055 1.00 48.22 109 LYS A N 1
ATOM 860 C CA . LYS A 1 109 ? 27.285 -3.767 -7.990 1.00 48.22 109 LYS A CA 1
ATOM 861 C C . LYS A 1 109 ? 27.070 -2.891 -9.226 1.00 48.22 109 LYS A C 1
ATOM 863 O O . LYS A 1 109 ? 27.031 -1.671 -9.081 1.00 48.22 109 LYS A O 1
ATOM 868 N N . ASP A 1 110 ? 26.846 -3.478 -10.398 1.00 52.06 110 ASP A N 1
ATOM 869 C CA . ASP A 1 110 ? 26.624 -2.708 -11.636 1.00 52.06 110 ASP A CA 1
ATOM 870 C C . ASP A 1 110 ? 25.163 -2.240 -11.800 1.00 52.06 110 ASP A C 1
ATOM 872 O O . ASP A 1 110 ? 24.871 -1.291 -12.530 1.00 52.06 110 ASP A O 1
ATOM 876 N N . ASP A 1 111 ? 24.232 -2.843 -11.048 1.00 55.25 111 ASP A N 1
ATOM 877 C CA . ASP A 1 111 ? 22.793 -2.514 -11.038 1.00 55.25 111 ASP A CA 1
ATOM 878 C C . ASP A 1 111 ? 22.509 -1.098 -10.462 1.00 55.25 111 ASP A C 1
ATOM 880 O O . ASP A 1 111 ? 21.392 -0.563 -10.555 1.00 55.25 111 ASP A O 1
ATOM 884 N N . ASP A 1 112 ? 23.517 -0.474 -9.843 1.00 60.53 112 ASP A N 1
ATOM 885 C CA . ASP A 1 112 ? 23.424 0.836 -9.203 1.00 60.53 112 ASP A CA 1
ATOM 886 C C . ASP A 1 112 ? 23.904 2.000 -10.080 1.00 60.53 112 ASP A C 1
ATOM 888 O O . ASP A 1 112 ? 23.393 3.115 -9.911 1.00 60.53 112 ASP A O 1
ATOM 892 N N . GLU A 1 113 ? 24.778 1.772 -11.064 1.00 62.53 113 GLU A N 1
ATOM 893 C CA . GLU A 1 113 ? 25.318 2.845 -11.915 1.00 62.53 113 GLU A CA 1
ATOM 894 C C . GLU A 1 113 ? 24.331 3.317 -12.993 1.00 62.53 113 GLU A C 1
ATOM 896 O O . GLU A 1 113 ? 24.247 4.516 -13.285 1.00 62.53 113 GLU A O 1
ATOM 901 N N . HIS A 1 114 ? 23.505 2.415 -13.531 1.00 70.94 114 HIS A N 1
ATOM 902 C CA . HIS A 1 114 ? 22.662 2.697 -14.698 1.00 70.94 114 HIS A CA 1
ATOM 903 C C . HIS A 1 114 ? 21.183 2.401 -14.447 1.00 70.94 114 HIS A C 1
ATOM 905 O O . HIS A 1 114 ? 20.594 1.456 -14.970 1.00 70.94 114 HIS A O 1
ATOM 911 N N . HIS A 1 115 ? 20.545 3.261 -13.648 1.00 77.81 115 HIS A N 1
ATOM 912 C CA . HIS A 1 115 ? 19.131 3.117 -13.314 1.00 77.81 115 HIS A CA 1
ATOM 913 C C . HIS A 1 115 ? 18.320 4.402 -13.494 1.00 77.81 115 HIS A C 1
ATOM 915 O O . HIS A 1 115 ? 18.792 5.530 -13.309 1.00 77.81 115 HIS A O 1
ATOM 921 N N . ILE A 1 116 ? 17.042 4.214 -13.808 1.00 83.50 116 ILE A N 1
ATOM 922 C CA . ILE A 1 116 ? 16.048 5.265 -13.986 1.00 83.50 116 ILE A CA 1
ATOM 923 C C . ILE A 1 116 ? 15.177 5.336 -12.733 1.00 83.50 116 ILE A C 1
ATOM 925 O O . ILE A 1 116 ? 14.611 4.336 -12.307 1.00 83.50 116 ILE A O 1
ATOM 929 N N . VAL A 1 117 ? 15.010 6.522 -12.156 1.00 83.88 117 VAL A N 1
ATOM 930 C CA . VAL A 1 117 ? 14.064 6.755 -11.061 1.00 83.88 117 VAL A CA 1
ATOM 931 C C . VAL A 1 117 ? 12.865 7.533 -11.585 1.00 83.88 117 VAL A C 1
ATOM 933 O O . VAL A 1 117 ? 12.983 8.691 -11.995 1.00 83.88 117 VAL A O 1
ATOM 936 N N . PHE A 1 118 ? 11.695 6.907 -11.538 1.00 83.12 118 PHE A N 1
ATOM 937 C CA . PHE A 1 118 ? 10.414 7.535 -11.829 1.00 83.12 118 PHE A CA 1
ATOM 938 C C . PHE A 1 118 ? 9.809 8.129 -10.564 1.00 83.12 118 PHE A C 1
ATOM 940 O O . PHE A 1 118 ? 9.643 7.445 -9.556 1.00 83.12 118 PHE A O 1
ATOM 947 N N . ASP A 1 119 ? 9.443 9.401 -10.643 1.00 82.81 119 ASP A N 1
ATOM 948 C CA . ASP A 1 119 ? 8.677 10.119 -9.634 1.00 82.81 119 ASP A CA 1
ATOM 949 C C . ASP A 1 119 ? 7.201 10.122 -10.061 1.00 82.81 119 ASP A C 1
ATOM 951 O O . ASP A 1 119 ? 6.813 10.797 -11.023 1.00 82.81 119 ASP A O 1
ATOM 955 N N . GLY A 1 120 ? 6.383 9.326 -9.364 1.00 70.38 120 GLY A N 1
ATOM 956 C CA . GLY A 1 120 ? 4.958 9.174 -9.661 1.00 70.38 120 GLY A CA 1
ATOM 957 C C . GLY A 1 120 ? 4.135 10.435 -9.392 1.00 70.38 120 GLY A C 1
ATOM 958 O O . GLY A 1 120 ? 3.112 10.655 -10.045 1.00 70.38 120 GLY A O 1
ATOM 959 N N . ASP A 1 121 ? 4.584 11.303 -8.486 1.00 76.62 121 ASP A N 1
ATOM 960 C CA . ASP A 1 121 ? 3.846 12.506 -8.109 1.00 76.62 121 ASP A CA 1
ATOM 961 C C . ASP A 1 121 ? 4.031 13.631 -9.110 1.00 76.62 121 ASP A C 1
ATOM 963 O O . ASP A 1 121 ? 3.057 14.302 -9.472 1.00 76.62 121 ASP A O 1
ATOM 967 N N . ASN A 1 122 ? 5.252 13.795 -9.612 1.00 75.19 122 ASN A N 1
ATOM 968 C CA . ASN A 1 122 ? 5.574 14.809 -10.609 1.00 75.19 122 ASN A CA 1
ATOM 969 C C . ASN A 1 122 ? 5.452 14.293 -12.050 1.00 75.19 122 ASN A C 1
ATOM 971 O O . ASN A 1 122 ? 5.437 15.098 -12.990 1.00 75.19 122 ASN A O 1
ATOM 975 N N . GLY A 1 123 ? 5.348 12.972 -12.240 1.00 73.00 123 GLY A N 1
ATOM 976 C CA . GLY A 1 123 ? 5.416 12.334 -13.555 1.00 73.00 123 GLY A CA 1
ATOM 977 C C . GLY A 1 123 ? 6.759 12.595 -14.235 1.00 73.00 123 GLY A C 1
ATOM 978 O O . GLY A 1 123 ? 6.807 12.795 -15.449 1.00 73.00 123 GLY A O 1
ATOM 979 N N . THR A 1 124 ? 7.827 12.718 -13.446 1.00 76.06 124 THR A N 1
ATOM 980 C CA . THR A 1 124 ? 9.177 13.012 -13.930 1.00 76.06 124 THR A CA 1
ATOM 981 C C . THR A 1 124 ? 10.043 11.765 -13.858 1.00 76.06 124 THR A C 1
ATOM 983 O O . THR A 1 124 ? 9.793 10.839 -13.091 1.00 76.06 124 THR A O 1
ATOM 986 N N . MET A 1 125 ? 11.064 11.739 -14.706 1.00 81.44 125 MET A N 1
ATOM 987 C CA . MET A 1 125 ? 12.018 10.646 -14.811 1.00 81.44 125 MET A CA 1
ATOM 988 C C . MET A 1 125 ? 13.413 11.227 -14.604 1.00 81.44 125 MET A C 1
ATOM 990 O O . MET A 1 125 ? 13.780 12.193 -15.277 1.00 81.44 125 MET A O 1
ATOM 994 N N . LYS A 1 126 ? 14.168 10.668 -13.660 1.00 82.62 126 LYS A N 1
ATOM 995 C CA . LYS A 1 126 ? 15.577 10.994 -13.425 1.00 82.62 126 LYS A CA 1
ATOM 996 C C . LYS A 1 126 ? 16.427 9.808 -13.853 1.00 82.62 126 LYS A C 1
ATOM 998 O O . LYS A 1 126 ? 16.058 8.671 -13.590 1.00 82.62 126 LYS A O 1
ATOM 1003 N N . ILE A 1 127 ? 17.538 10.082 -14.520 1.00 79.81 127 ILE A N 1
ATOM 1004 C CA . ILE A 1 127 ? 18.492 9.061 -14.951 1.00 79.81 127 ILE A CA 1
ATOM 1005 C C . ILE A 1 127 ? 19.751 9.244 -14.113 1.00 79.81 127 ILE A C 1
ATOM 1007 O O . ILE A 1 127 ? 20.244 10.369 -14.001 1.00 79.81 127 ILE A O 1
ATOM 1011 N N . ASN A 1 128 ? 20.240 8.163 -13.516 1.00 71.75 128 ASN A N 1
ATOM 1012 C CA . ASN A 1 128 ? 21.540 8.149 -12.853 1.00 71.75 128 ASN A CA 1
ATOM 1013 C C . ASN A 1 128 ? 22.626 7.920 -13.915 1.00 71.75 128 ASN A C 1
ATOM 1015 O O . ASN A 1 128 ? 22.412 7.150 -14.847 1.00 71.75 128 ASN A O 1
ATOM 1019 N N . GLY A 1 129 ? 23.723 8.678 -13.836 1.00 65.00 129 GLY A N 1
ATOM 1020 C CA . GLY A 1 129 ? 24.740 8.766 -14.900 1.00 65.00 129 GLY A CA 1
ATOM 1021 C C . GLY A 1 129 ? 24.598 9.974 -15.843 1.00 65.00 129 GLY A C 1
ATOM 1022 O O . GLY A 1 129 ? 25.425 10.166 -16.728 1.00 65.00 129 GLY A O 1
ATOM 1023 N N . GLY A 1 130 ? 23.590 10.832 -15.638 1.00 68.81 130 GLY A N 1
ATOM 1024 C CA . GLY A 1 130 ? 23.412 12.070 -16.409 1.00 68.81 130 GLY A CA 1
ATOM 1025 C C . GLY A 1 130 ? 22.734 11.876 -17.778 1.00 68.81 130 GLY A C 1
ATOM 1026 O O . GLY A 1 130 ? 22.532 10.753 -18.238 1.00 68.81 130 GLY A O 1
ATOM 1027 N N . PRO A 1 131 ? 22.274 12.966 -18.422 1.00 67.62 131 PRO A N 1
ATOM 1028 C CA . PRO A 1 131 ? 21.539 12.884 -19.682 1.00 67.62 131 PRO A CA 1
ATOM 1029 C C . PRO A 1 131 ? 22.399 12.555 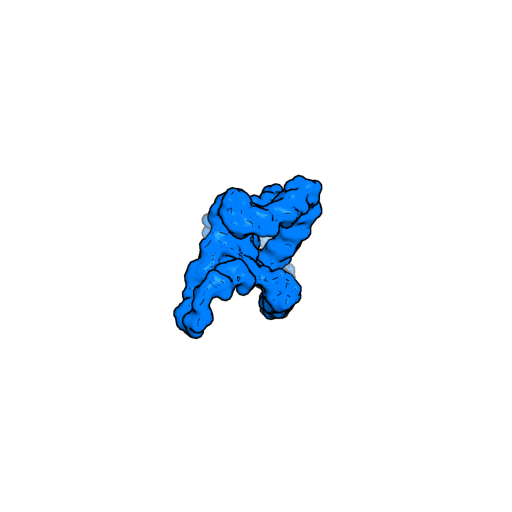-20.905 1.00 67.62 131 PRO A C 1
ATOM 1031 O O . PRO A 1 131 ? 21.846 11.995 -21.849 1.00 67.62 131 PRO A O 1
ATOM 1034 N N . ASP A 1 132 ? 23.699 12.853 -20.846 1.00 70.06 132 ASP A N 1
ATOM 1035 C CA . ASP A 1 132 ? 24.642 12.737 -21.968 1.00 70.06 132 ASP A CA 1
ATOM 1036 C C . ASP A 1 132 ? 25.521 11.472 -21.890 1.00 70.06 132 ASP A C 1
ATOM 1038 O O . ASP A 1 132 ? 26.427 11.288 -22.696 1.00 70.06 132 ASP A O 1
ATOM 1042 N N . GLY A 1 133 ? 25.277 10.591 -20.913 1.00 71.94 133 GLY A N 1
ATOM 1043 C CA . GLY A 1 133 ? 25.945 9.289 -20.834 1.00 71.94 133 GLY A CA 1
ATOM 1044 C C . GLY A 1 133 ? 25.413 8.300 -21.879 1.00 71.94 133 GLY A C 1
ATOM 1045 O O . GLY A 1 133 ? 24.296 8.460 -22.373 1.00 71.94 133 GLY A O 1
ATOM 1046 N N . ALA A 1 134 ? 26.166 7.231 -22.160 1.00 72.44 134 ALA A N 1
ATOM 1047 C CA . ALA A 1 134 ? 25.778 6.183 -23.116 1.00 72.44 134 ALA A CA 1
ATOM 1048 C C . ALA A 1 134 ? 24.373 5.604 -22.832 1.00 72.44 134 ALA A C 1
ATOM 1050 O O . ALA A 1 134 ? 23.551 5.464 -23.734 1.00 72.44 134 ALA A O 1
ATOM 1051 N N . PHE A 1 135 ? 24.053 5.384 -21.554 1.00 71.94 135 PHE A N 1
ATOM 1052 C CA . PHE A 1 135 ? 22.718 4.992 -21.092 1.00 71.94 135 PHE A CA 1
ATOM 1053 C C . PHE A 1 135 ? 21.644 6.071 -21.336 1.00 71.94 135 PHE A C 1
ATOM 1055 O O . PHE A 1 135 ? 20.510 5.791 -21.727 1.00 71.94 135 PHE A O 1
ATOM 1062 N N . GLY A 1 136 ? 21.993 7.340 -21.111 1.00 73.25 136 GLY A N 1
ATOM 1063 C CA . GLY A 1 136 ? 21.096 8.480 -21.308 1.00 73.25 136 GLY A CA 1
ATOM 1064 C C . GLY A 1 136 ? 20.722 8.699 -22.776 1.00 73.25 136 GLY A C 1
ATOM 1065 O O . GLY A 1 136 ? 19.586 9.103 -23.055 1.00 73.25 136 GLY A O 1
ATOM 1066 N N . GLU A 1 137 ? 21.653 8.389 -23.681 1.00 77.00 137 GLU A N 1
ATOM 1067 C CA . GLU A 1 137 ? 21.477 8.375 -25.132 1.00 77.00 137 GLU A CA 1
ATOM 1068 C C . GLU A 1 137 ? 20.571 7.233 -25.615 1.00 77.00 137 GLU A C 1
ATOM 1070 O O . GLU A 1 137 ? 19.693 7.462 -26.453 1.00 77.00 137 GLU A O 1
ATOM 1075 N N . GLU A 1 138 ? 20.749 6.030 -25.066 1.00 74.69 138 GLU A N 1
ATOM 1076 C CA . GLU A 1 138 ? 19.954 4.832 -25.375 1.00 74.69 138 GLU A CA 1
ATOM 1077 C C . GLU A 1 138 ? 18.471 5.032 -25.018 1.00 74.69 138 GLU A C 1
ATOM 1079 O O . GLU A 1 138 ? 17.565 4.636 -25.747 1.00 74.69 138 GLU A O 1
ATOM 1084 N N . ILE A 1 139 ? 18.204 5.749 -23.925 1.00 78.81 139 ILE A N 1
ATOM 1085 C CA . ILE A 1 139 ? 16.853 5.949 -23.380 1.00 78.81 139 ILE A CA 1
ATOM 1086 C C . ILE A 1 139 ? 16.228 7.280 -23.861 1.00 78.81 139 ILE A C 1
ATOM 1088 O O . ILE A 1 139 ? 15.208 7.750 -23.339 1.00 78.81 139 ILE A O 1
ATOM 1092 N N . ARG A 1 140 ? 16.798 7.926 -24.892 1.00 79.38 140 ARG A N 1
ATOM 1093 C CA . ARG A 1 140 ? 16.286 9.204 -25.436 1.00 79.38 140 ARG A CA 1
ATOM 1094 C C . ARG A 1 140 ? 14.814 9.136 -25.835 1.00 79.38 140 ARG A C 1
ATOM 1096 O O . ARG A 1 140 ? 14.048 10.039 -25.482 1.00 79.38 140 ARG A O 1
ATOM 1103 N N . ASP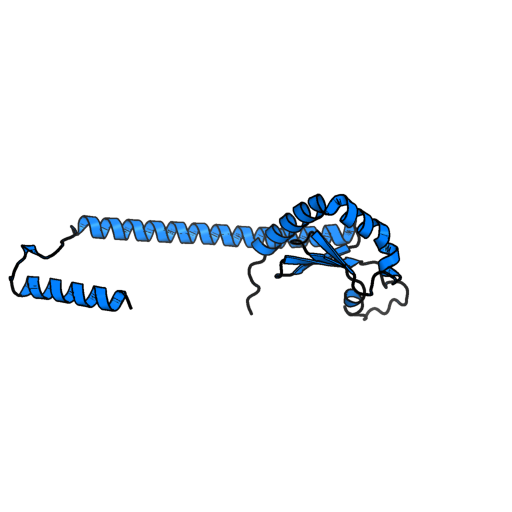 A 1 141 ? 14.403 8.053 -26.481 1.00 80.75 141 ASP A N 1
ATOM 1104 C CA . ASP A 1 141 ? 13.024 7.874 -26.939 1.00 80.75 141 ASP A CA 1
ATOM 1105 C C . ASP A 1 141 ? 12.040 7.748 -25.776 1.00 80.75 141 ASP A C 1
ATOM 1107 O O . ASP A 1 141 ? 10.970 8.366 -25.777 1.00 80.75 141 ASP A O 1
ATOM 1111 N N . LEU A 1 142 ? 12.426 7.032 -24.718 1.00 78.00 142 LEU A N 1
ATOM 1112 C CA . LEU A 1 142 ? 11.622 6.937 -23.503 1.00 78.00 142 LEU A CA 1
ATOM 1113 C C . LEU A 1 142 ? 11.501 8.305 -22.823 1.00 78.00 142 LEU A C 1
ATOM 1115 O O . LEU A 1 142 ? 10.403 8.705 -22.431 1.00 78.00 142 LEU A O 1
ATOM 1119 N N . ARG A 1 143 ? 12.597 9.070 -22.739 1.00 77.88 143 ARG A N 1
ATOM 1120 C CA . ARG A 1 143 ? 12.591 10.434 -22.182 1.00 77.88 143 ARG A CA 1
ATOM 1121 C C . ARG A 1 143 ? 11.644 11.345 -22.961 1.00 77.88 143 ARG A C 1
ATOM 1123 O O . ARG A 1 143 ? 10.872 12.100 -22.364 1.00 77.88 143 ARG A O 1
ATOM 1130 N N . PHE A 1 144 ? 11.678 11.264 -24.287 1.00 80.44 144 PHE A N 1
ATOM 1131 C CA . PHE A 1 144 ? 10.768 11.998 -25.155 1.00 80.44 144 PHE A CA 1
ATOM 1132 C C . PHE A 1 144 ? 9.310 11.581 -24.938 1.00 80.44 144 PHE A C 1
ATOM 1134 O O . PHE A 1 144 ? 8.431 12.441 -24.827 1.00 80.44 144 PHE A O 1
ATOM 1141 N N . CYS A 1 145 ? 9.052 10.280 -24.798 1.00 78.25 145 CYS A N 1
ATOM 1142 C CA . CYS A 1 145 ? 7.721 9.740 -24.548 1.00 78.25 145 CYS A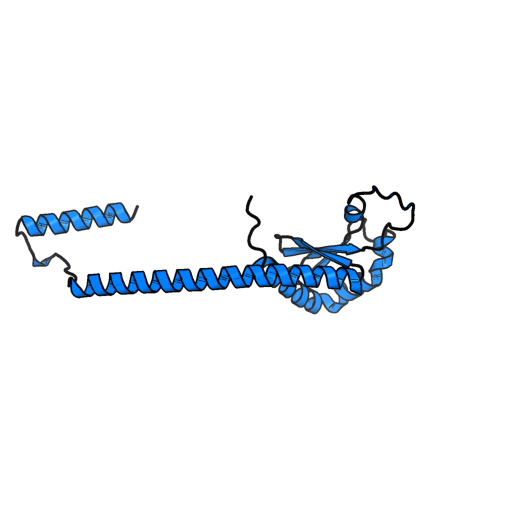 CA 1
ATOM 1143 C C . CYS A 1 145 ? 7.156 10.220 -23.200 1.00 78.25 145 CYS A C 1
ATOM 1145 O O . CYS A 1 145 ? 6.026 10.710 -23.147 1.00 78.25 145 CYS A O 1
ATOM 1147 N N . VAL A 1 146 ? 7.965 10.205 -22.134 1.00 80.88 146 VAL A N 1
ATOM 1148 C CA . VAL A 1 146 ? 7.595 10.753 -20.816 1.00 80.88 146 VAL A CA 1
ATOM 1149 C C . VAL A 1 146 ? 7.325 12.255 -20.898 1.00 80.88 146 VAL A C 1
ATOM 1151 O O . VAL A 1 146 ? 6.348 12.741 -20.327 1.00 80.88 146 VAL A O 1
ATOM 1154 N N . LYS A 1 147 ? 8.138 13.003 -21.653 1.00 83.00 147 LYS A N 1
ATOM 1155 C CA . LYS A 1 147 ? 7.965 14.454 -21.796 1.00 83.00 147 LYS A CA 1
ATOM 1156 C C . LYS A 1 147 ? 6.697 14.818 -22.572 1.00 83.00 147 LYS A C 1
ATOM 1158 O O . LYS A 1 147 ? 5.983 15.728 -22.155 1.00 83.00 147 LYS A O 1
ATOM 1163 N N . LYS A 1 148 ? 6.375 14.092 -23.648 1.00 84.31 148 LYS A N 1
ATOM 1164 C CA . LYS A 1 148 ? 5.152 14.310 -24.440 1.00 84.31 148 LYS A CA 1
ATOM 1165 C C . LYS A 1 148 ? 3.885 13.789 -23.762 1.00 84.31 148 LYS A C 1
ATOM 1167 O O . LYS A 1 148 ? 2.829 14.399 -23.899 1.00 84.31 148 LYS A O 1
ATOM 1172 N N . ARG A 1 149 ? 3.966 12.677 -23.027 1.00 82.75 149 ARG A N 1
ATOM 1173 C CA . ARG A 1 149 ? 2.813 11.995 -22.409 1.00 82.75 149 ARG A CA 1
ATOM 1174 C C . ARG A 1 149 ? 2.812 12.098 -20.885 1.00 82.75 149 ARG A C 1
ATOM 1176 O O . ARG A 1 149 ? 2.338 11.194 -20.199 1.00 82.75 149 ARG A O 1
ATOM 1183 N N . LYS A 1 150 ? 3.295 13.222 -20.347 1.00 79.75 150 LYS A N 1
ATOM 1184 C CA . LYS A 1 150 ? 3.483 13.436 -18.903 1.00 79.75 150 LYS A CA 1
ATOM 1185 C C . LYS A 1 150 ? 2.245 13.102 -18.066 1.00 79.75 150 LYS A C 1
ATOM 1187 O O . LYS A 1 150 ? 2.368 12.466 -17.029 1.00 79.75 150 LYS A O 1
ATOM 1192 N N . HIS A 1 151 ? 1.052 13.503 -18.507 1.00 78.06 151 HIS A N 1
ATOM 1193 C CA . HIS A 1 151 ? -0.191 13.269 -17.764 1.00 78.06 151 HIS A CA 1
ATOM 1194 C C . HIS A 1 151 ? -0.574 11.780 -17.695 1.00 78.06 151 HIS A C 1
ATOM 1196 O O . HIS A 1 151 ? -0.973 11.308 -16.633 1.00 78.06 151 HIS A O 1
ATOM 1202 N N . ILE A 1 152 ? -0.386 11.035 -18.790 1.00 78.81 152 ILE A N 1
ATOM 1203 C CA . ILE A 1 152 ? -0.652 9.590 -18.858 1.00 78.81 152 ILE A CA 1
ATOM 1204 C C . ILE A 1 152 ? 0.364 8.843 -18.001 1.00 78.81 152 ILE A C 1
ATOM 1206 O O . ILE A 1 152 ? -0.018 8.049 -17.149 1.00 78.81 152 ILE A O 1
ATOM 1210 N N . VAL A 1 153 ? 1.653 9.143 -18.178 1.00 75.50 153 VAL A N 1
ATOM 1211 C CA . VAL A 1 153 ? 2.732 8.496 -17.419 1.00 75.50 153 VAL A CA 1
ATOM 1212 C C . VAL A 1 153 ? 2.577 8.766 -15.924 1.00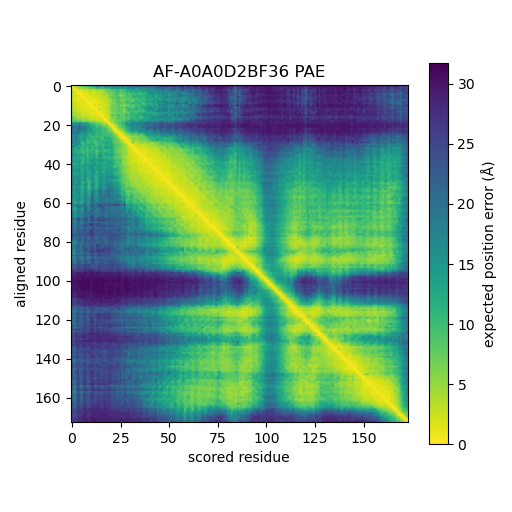 75.50 153 VAL A C 1
ATOM 1214 O O . VAL A 1 153 ? 2.688 7.842 -15.125 1.00 75.50 153 VAL A O 1
ATOM 1217 N N . ARG A 1 154 ? 2.229 9.998 -15.538 1.00 78.50 154 ARG A N 1
ATOM 1218 C CA . ARG A 1 154 ? 1.918 10.354 -14.149 1.00 78.50 154 ARG A CA 1
ATOM 1219 C C . ARG A 1 154 ? 0.744 9.545 -1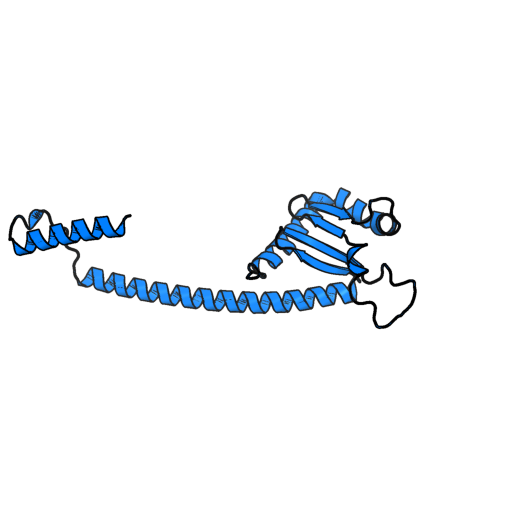3.606 1.00 78.50 154 ARG A C 1
ATOM 1221 O O . ARG A 1 154 ? 0.859 8.972 -12.531 1.00 78.50 154 ARG A O 1
ATOM 1228 N N . ALA A 1 155 ? -0.375 9.487 -14.327 1.00 80.31 155 ALA A N 1
ATOM 1229 C CA . ALA A 1 155 ? -1.566 8.772 -13.871 1.00 80.31 155 ALA A CA 1
ATOM 1230 C C . ALA A 1 155 ? -1.307 7.265 -13.719 1.00 80.31 155 ALA A C 1
ATOM 1232 O O . ALA A 1 155 ? -1.680 6.673 -12.706 1.00 80.31 155 ALA A O 1
ATOM 1233 N N . VAL A 1 156 ? -0.627 6.662 -14.697 1.00 79.38 156 VAL A N 1
ATOM 1234 C CA . VAL A 1 156 ? -0.280 5.237 -14.693 1.00 79.38 156 VAL A CA 1
ATOM 1235 C C . VAL A 1 156 ? 0.722 4.926 -13.583 1.00 79.38 156 VAL A C 1
ATOM 1237 O O . VAL A 1 156 ? 0.438 4.063 -12.754 1.00 79.38 156 VAL A O 1
ATOM 1240 N N . MET A 1 157 ? 1.839 5.659 -13.487 1.00 78.44 157 MET A N 1
ATOM 1241 C CA . MET A 1 157 ? 2.839 5.392 -12.447 1.00 78.44 157 MET A CA 1
ATOM 1242 C C . MET A 1 157 ? 2.310 5.685 -11.053 1.00 78.44 157 MET A C 1
ATOM 1244 O O . MET A 1 157 ? 2.544 4.885 -10.157 1.00 78.44 157 MET A O 1
ATOM 1248 N N . LYS A 1 158 ? 1.526 6.748 -10.852 1.00 78.06 158 LYS A N 1
ATOM 1249 C CA . LYS A 1 158 ? 0.902 7.010 -9.551 1.00 78.06 158 LYS A CA 1
ATOM 1250 C C . LYS A 1 158 ? -0.045 5.886 -9.142 1.00 78.06 158 LYS A C 1
ATOM 1252 O O . LYS A 1 158 ? -0.067 5.507 -7.977 1.00 78.06 158 LYS A O 1
ATOM 1257 N N . LYS A 1 159 ? -0.805 5.323 -10.086 1.00 79.69 159 LYS A N 1
ATOM 1258 C CA . LYS A 1 159 ? -1.706 4.200 -9.808 1.00 79.69 159 LYS A CA 1
ATOM 1259 C C . LYS A 1 159 ? -0.933 2.922 -9.483 1.00 79.69 159 LYS A C 1
ATOM 1261 O O . LYS A 1 159 ? -1.255 2.280 -8.492 1.00 79.69 159 LYS A O 1
ATOM 1266 N N . ILE A 1 160 ? 0.100 2.592 -10.260 1.00 75.75 160 ILE A N 1
ATOM 1267 C CA . ILE A 1 160 ? 0.946 1.412 -10.022 1.00 75.75 160 ILE A CA 1
ATOM 1268 C C . ILE A 1 160 ? 1.670 1.531 -8.678 1.00 75.75 160 ILE A C 1
ATOM 1270 O O . ILE A 1 160 ? 1.604 0.612 -7.870 1.00 75.75 160 ILE A O 1
ATOM 1274 N N . ILE A 1 161 ? 2.302 2.676 -8.414 1.00 74.19 161 ILE A N 1
ATOM 1275 C CA . ILE A 1 161 ? 3.045 2.927 -7.177 1.00 74.19 161 ILE A CA 1
ATOM 1276 C C . ILE A 1 161 ? 2.101 2.912 -5.978 1.00 74.19 161 ILE A C 1
ATOM 1278 O O . ILE A 1 161 ? 2.413 2.269 -4.992 1.00 74.19 161 ILE A O 1
ATOM 1282 N N . ASN A 1 162 ? 0.923 3.534 -6.057 1.00 74.56 162 ASN A N 1
ATOM 1283 C CA . ASN A 1 162 ? -0.020 3.518 -4.938 1.00 74.56 162 ASN A CA 1
ATOM 1284 C C . ASN A 1 162 ? -0.570 2.109 -4.658 1.00 74.56 162 ASN A C 1
ATOM 1286 O O . ASN A 1 162 ? -0.727 1.732 -3.502 1.00 74.56 162 ASN A O 1
ATOM 1290 N N . ILE A 1 163 ? -0.822 1.306 -5.698 1.00 71.62 163 ILE A N 1
ATOM 1291 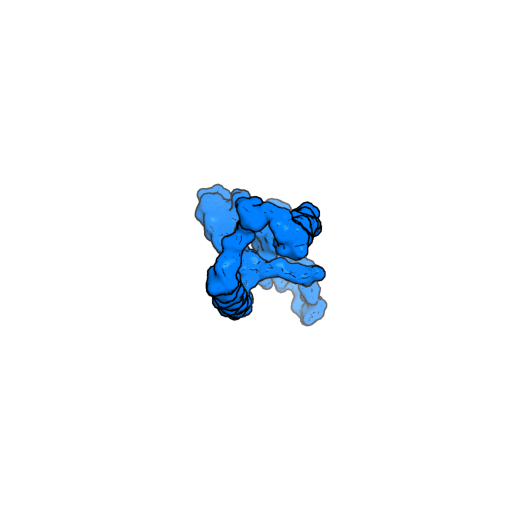C CA . ILE A 1 163 ? -1.218 -0.102 -5.536 1.00 71.62 163 ILE A CA 1
ATOM 1292 C C . ILE A 1 163 ? -0.077 -0.900 -4.887 1.00 71.62 163 ILE A C 1
ATOM 1294 O O . ILE A 1 163 ? -0.326 -1.627 -3.928 1.00 71.62 163 ILE A O 1
ATOM 1298 N N . ALA A 1 164 ? 1.164 -0.711 -5.349 1.00 68.00 164 ALA A N 1
ATOM 1299 C CA . ALA A 1 164 ? 2.344 -1.377 -4.801 1.00 68.00 164 ALA A CA 1
ATOM 1300 C C . ALA A 1 164 ? 2.646 -0.945 -3.354 1.00 68.00 164 ALA A C 1
ATOM 1302 O O . ALA A 1 164 ? 2.892 -1.792 -2.506 1.00 68.00 164 ALA A O 1
ATOM 1303 N N . SER A 1 165 ? 2.561 0.348 -3.032 1.00 66.31 165 SER A N 1
ATOM 1304 C CA . SER A 1 165 ? 2.761 0.887 -1.679 1.00 66.31 165 SER A CA 1
ATOM 1305 C C . SER A 1 165 ? 1.598 0.576 -0.733 1.00 66.31 165 SER A C 1
ATOM 1307 O O . SER A 1 165 ? 1.794 0.496 0.471 1.00 66.31 165 SER A O 1
ATOM 1309 N N . SER A 1 166 ? 0.380 0.380 -1.245 1.00 63.12 166 SER A N 1
ATOM 1310 C CA . SER A 1 166 ? -0.755 -0.068 -0.425 1.00 63.12 166 SER A CA 1
ATOM 1311 C C . SER A 1 166 ? -0.708 -1.573 -0.138 1.00 63.12 166 SER A C 1
ATOM 1313 O O . SER A 1 166 ? -1.249 -2.015 0.879 1.00 63.12 166 SER A O 1
ATOM 1315 N N . SER A 1 167 ? -0.078 -2.371 -1.012 1.00 58.12 167 SER A N 1
ATOM 1316 C CA . SER A 1 167 ? 0.158 -3.800 -0.764 1.00 58.12 167 SER A CA 1
ATOM 1317 C C . SER A 1 167 ? 1.412 -4.048 0.078 1.00 58.12 167 SER A C 1
ATOM 1319 O O . SER A 1 167 ? 1.401 -4.927 0.937 1.00 58.12 167 SER A O 1
ATOM 1321 N N . MET A 1 168 ? 2.464 -3.252 -0.126 1.00 55.09 168 MET A N 1
ATOM 1322 C CA . MET A 1 168 ? 3.688 -3.232 0.674 1.00 55.09 168 MET A CA 1
ATOM 1323 C C . MET A 1 168 ? 3.492 -2.259 1.840 1.00 55.09 168 MET A C 1
ATOM 1325 O O . MET A 1 168 ? 3.837 -1.085 1.749 1.00 55.09 168 MET A O 1
ATOM 1329 N N . GLY A 1 169 ? 2.905 -2.739 2.941 1.00 49.31 169 GLY A N 1
ATOM 1330 C CA . GLY A 1 169 ? 2.917 -1.994 4.205 1.00 49.31 169 GLY A CA 1
ATOM 1331 C C . GLY A 1 169 ? 4.347 -1.585 4.601 1.00 49.31 169 GLY A C 1
ATOM 1332 O O . GLY A 1 169 ? 5.303 -2.142 4.057 1.00 49.31 169 GLY A O 1
ATOM 1333 N N . PRO A 1 170 ? 4.513 -0.620 5.527 1.00 43.16 170 PRO A N 1
ATOM 1334 C CA . PRO A 1 170 ? 5.834 -0.169 5.937 1.00 43.16 170 PRO A CA 1
ATOM 1335 C C . PRO A 1 170 ? 6.631 -1.390 6.379 1.00 43.16 170 PRO A C 1
ATOM 1337 O O . PRO A 1 170 ? 6.210 -2.117 7.279 1.00 43.16 170 PRO A O 1
ATOM 1340 N N . THR A 1 171 ? 7.741 -1.648 5.695 1.00 40.81 171 THR A N 1
ATOM 1341 C CA . THR A 1 171 ? 8.734 -2.607 6.153 1.00 40.81 171 THR A CA 1
ATOM 1342 C C . THR A 1 171 ? 9.071 -2.201 7.581 1.00 40.81 171 THR A C 1
ATOM 1344 O O . THR A 1 171 ? 9.556 -1.090 7.796 1.00 40.81 171 THR A O 1
ATOM 1347 N N . ALA A 1 172 ? 8.705 -3.042 8.548 1.00 32.81 172 ALA A N 1
ATOM 1348 C CA . ALA A 1 172 ? 9.087 -2.852 9.935 1.00 32.81 172 ALA A CA 1
ATOM 1349 C C . ALA A 1 172 ? 10.616 -2.716 9.975 1.00 32.81 172 ALA A C 1
ATOM 1351 O O . ALA A 1 172 ? 11.324 -3.632 9.552 1.00 32.81 172 ALA A O 1
ATOM 1352 N N . GLN A 1 173 ? 11.088 -1.539 10.387 1.00 30.42 173 GLN A N 1
ATOM 1353 C CA . GLN A 1 173 ? 12.372 -1.408 11.067 1.00 30.42 173 GLN A CA 1
ATOM 1354 C C . GLN A 1 173 ? 12.143 -1.708 12.542 1.00 30.42 173 GLN A C 1
ATOM 1356 O O . GLN A 1 173 ? 11.074 -1.293 13.051 1.00 30.42 173 GLN A O 1
#

Solvent-accessible surface area (backbone atoms only — not comparable to full-atom values): 9939 Å² total; per-residue (Å²): 134,57,69,69,52,52,54,51,53,52,51,53,49,54,51,33,63,78,65,71,54,62,80,87,76,59,89,81,76,59,67,69,58,57,53,50,50,52,50,51,50,53,53,50,52,52,53,49,55,52,52,51,54,53,50,52,52,50,29,54,54,46,46,52,52,51,49,55,50,38,54,49,39,30,73,76,72,37,34,44,69,45,81,45,93,86,51,30,37,43,38,27,51,74,67,69,74,74,86,71,77,95,57,102,77,75,72,78,65,71,67,69,58,55,29,36,40,35,34,22,87,79,31,44,77,45,58,49,71,46,72,87,29,76,70,32,60,74,42,42,66,58,53,50,48,41,67,76,38,29,70,59,51,16,54,52,42,36,49,54,44,50,53,50,50,68,36,50,61,81,77,82,126

Radius of gyration: 29.55 Å; Cα contacts (8 Å, |Δi|>4): 142; chains: 1; bounding box: 66×31×78 Å

Nearest PDB structures (foldseek):
  7b1j-assembly1_B  TM=4.244E-01  e=1.407E-02  Homo sapiens

Organism: NCBI:txid91928

Sequence (173 aa):
MTTLQTLKEENAGLLAQLLDEDLHGVKFAPVSTVDALKLDLKDMEMIVAEKEKRMRRQREIWTQKAAEFRDVIASVLGYKVNFLPNGKAKVSSMYHGRTQIADEDSDEKDDDEHHIVFDGDNGTMKINGGPDGAFGEEIRDLRFCVKKRKHIVRAVMKKIINIASSSMGPTAQ

Foldseek 3Di:
DVVVVVVVVVVVLVVCVVVVNCPPPHDDDPPVVVVVVVVVVVVVVVVVVVVVVVLLVVLVVLVVVVVVVQVVCCVPVQWHWDQDLVLKIKIFGNPPPPPDDDPVPPPDDVSPQFIWIARLQQLDIDTRPDCPDPSNVVCVVVNVVSVVPSVVSSVVSSVVNVSVSSSDDPPDD

pLDDT: mean 73.43, std 12.71, range [30.42, 91.69]

Secondary structure (DSSP, 8-state):
--HHHHHHHHHHHHHHHHTT--TTS--PPPHHHHHHHHHHHHHHHHHHHHHHHHHHHHHHHHHHHHHHHHHHHHHHHSEEEEEETTTEEEEEESSTT-SS---TT--SSG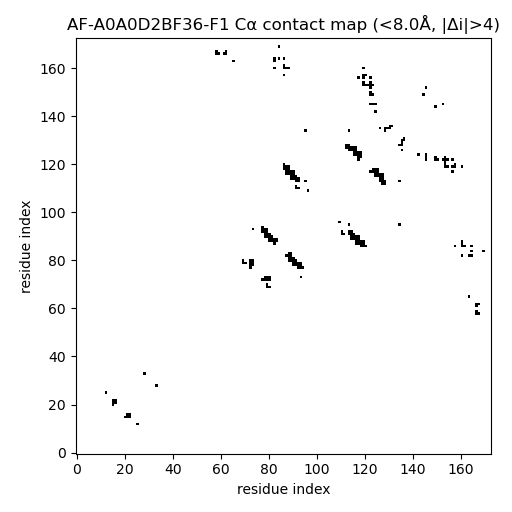GGTSEEEEETTTTEEEETT-TTSHHHHHTHHHHHHHHHTHHHHHHHHHHHHHHHHHHS-----

Mean predicted aligned error: 14.9 Å